Protein AF-A0AAW4XE87-F1 (afdb_monomer)

Structure (mmCIF, N/CA/C/O backbone):
data_AF-A0AAW4XE87-F1
#
_entry.id   AF-A0AAW4XE87-F1
#
loop_
_atom_site.group_PDB
_atom_site.id
_atom_site.type_symbol
_atom_site.label_atom_id
_atom_site.label_alt_id
_atom_site.label_comp_id
_atom_site.label_asym_id
_atom_site.label_entity_id
_atom_site.label_seq_id
_atom_site.pdbx_PDB_ins_code
_atom_site.Cartn_x
_atom_site.Cartn_y
_atom_site.Cartn_z
_atom_site.occupancy
_atom_site.B_iso_or_equiv
_atom_site.auth_seq_id
_atom_site.auth_comp_id
_atom_site.auth_asym_id
_atom_site.auth_atom_id
_atom_site.pdbx_PDB_model_num
ATOM 1 N N . MET A 1 1 ? 35.938 -0.277 -18.872 1.00 60.59 1 MET A N 1
ATOM 2 C CA . MET A 1 1 ? 35.899 -1.756 -18.961 1.00 60.59 1 MET A CA 1
ATOM 3 C C . MET A 1 1 ? 34.446 -2.249 -18.914 1.00 60.59 1 MET A C 1
ATOM 5 O O . MET A 1 1 ? 34.058 -2.872 -17.942 1.00 60.59 1 MET A O 1
ATOM 9 N N . GLY A 1 2 ? 33.604 -1.906 -19.899 1.00 77.06 2 GLY A N 1
ATOM 10 C CA . GLY A 1 2 ? 32.149 -2.165 -19.813 1.00 77.06 2 GLY A CA 1
ATOM 11 C C . GLY A 1 2 ? 31.529 -2.759 -21.07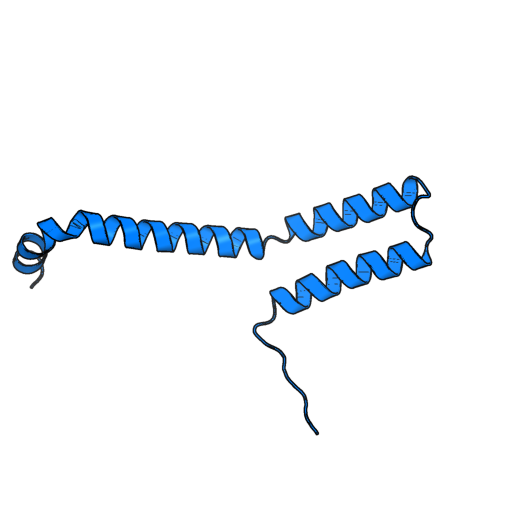7 1.00 77.06 2 GLY A C 1
ATOM 12 O O . GLY A 1 2 ? 30.663 -3.617 -20.988 1.00 77.06 2 GLY A O 1
ATOM 13 N N . LEU A 1 3 ? 32.017 -2.373 -22.259 1.00 83.31 3 LEU A N 1
ATOM 14 C CA . LEU A 1 3 ? 31.418 -2.787 -23.533 1.00 83.31 3 LEU A CA 1
ATOM 15 C C . LEU A 1 3 ? 31.682 -4.259 -23.875 1.00 83.31 3 LEU A C 1
ATOM 17 O O . LEU A 1 3 ? 30.752 -4.967 -24.244 1.00 83.31 3 LEU A O 1
ATOM 21 N N . LEU A 1 4 ? 32.918 -4.741 -23.692 1.00 88.94 4 LEU A N 1
ATOM 22 C CA . LEU A 1 4 ? 33.262 -6.156 -23.903 1.00 88.94 4 LEU A CA 1
ATOM 23 C C . LEU A 1 4 ? 32.470 -7.067 -22.954 1.00 88.94 4 LEU A C 1
ATOM 25 O O . LEU A 1 4 ? 31.888 -8.058 -23.383 1.00 88.94 4 LEU A O 1
ATOM 29 N N . THR A 1 5 ? 32.371 -6.688 -21.678 1.00 84.50 5 THR A N 1
ATOM 30 C CA . THR A 1 5 ? 31.590 -7.421 -20.674 1.00 84.50 5 THR A CA 1
ATOM 31 C C . THR A 1 5 ? 30.087 -7.390 -20.977 1.00 84.50 5 THR A C 1
ATOM 33 O O . THR A 1 5 ? 29.414 -8.410 -20.833 1.00 84.50 5 THR A O 1
ATOM 36 N N . SER A 1 6 ? 29.539 -6.265 -21.448 1.00 83.50 6 SER A N 1
ATOM 37 C CA . SER A 1 6 ? 28.138 -6.188 -21.891 1.00 83.50 6 SER A CA 1
ATOM 38 C C . SER A 1 6 ? 27.859 -7.051 -23.118 1.00 83.50 6 SER A C 1
ATOM 40 O O . SER A 1 6 ? 26.801 -7.662 -23.182 1.00 83.50 6 SER A O 1
ATOM 42 N N . LEU A 1 7 ? 28.802 -7.168 -24.058 1.00 89.00 7 LEU A N 1
ATOM 43 C CA . LEU A 1 7 ? 28.646 -8.037 -25.228 1.00 89.00 7 LEU A CA 1
ATOM 44 C C . LEU A 1 7 ? 28.662 -9.525 -24.839 1.00 89.00 7 LEU A C 1
ATOM 46 O O . LEU A 1 7 ? 27.864 -10.309 -25.342 1.00 89.00 7 LEU A O 1
ATOM 50 N N . LEU A 1 8 ? 29.522 -9.903 -23.889 1.00 91.62 8 LEU A N 1
ATOM 51 C CA . LEU A 1 8 ? 29.590 -11.269 -23.355 1.00 91.62 8 LEU A CA 1
ATOM 52 C C . LEU A 1 8 ? 28.386 -11.626 -22.473 1.00 91.62 8 LEU A C 1
ATOM 54 O O . LEU A 1 8 ? 27.985 -12.784 -22.419 1.00 91.62 8 LEU A O 1
ATOM 58 N N . THR A 1 9 ? 27.798 -10.642 -21.788 1.00 89.19 9 THR A N 1
ATOM 59 C CA . THR A 1 9 ? 26.605 -10.839 -20.944 1.00 89.19 9 THR A CA 1
ATOM 60 C C . THR A 1 9 ? 25.293 -10.526 -21.659 1.00 89.19 9 THR A C 1
ATOM 62 O O . THR A 1 9 ? 24.231 -10.679 -21.061 1.00 89.19 9 THR A O 1
ATOM 65 N N . LEU A 1 10 ? 25.340 -10.146 -22.938 1.00 91.25 10 LEU A N 1
ATOM 66 C CA . LEU A 1 10 ? 24.167 -9.882 -23.774 1.00 91.25 10 LEU A CA 1
ATOM 67 C C . LEU A 1 10 ? 23.210 -11.091 -23.841 1.00 91.25 10 LEU A C 1
ATOM 69 O O . LEU A 1 10 ? 22.010 -10.888 -23.672 1.00 91.25 10 LEU A O 1
ATOM 73 N N . PRO A 1 11 ? 23.689 -12.351 -23.949 1.00 93.25 11 PRO A N 1
ATOM 74 C CA . PRO A 1 11 ? 22.813 -13.525 -23.874 1.00 93.25 11 PRO A CA 1
ATOM 75 C C . PRO A 1 11 ? 22.089 -13.677 -22.525 1.00 93.25 11 PRO A C 1
ATOM 77 O O . PRO A 1 11 ? 21.036 -14.300 -22.462 1.00 93.25 11 PRO A O 1
ATOM 80 N N . LEU A 1 12 ? 22.630 -13.095 -21.446 1.00 92.25 12 LEU A N 1
ATOM 81 C CA . LEU A 1 12 ? 22.044 -13.094 -20.099 1.00 92.25 12 LEU A CA 1
ATOM 82 C C . LEU A 1 12 ? 21.145 -11.873 -19.837 1.00 92.25 12 LEU A C 1
ATOM 84 O O . LEU A 1 12 ? 20.575 -11.758 -18.750 1.00 92.25 12 LEU A O 1
ATOM 88 N N . ALA A 1 13 ? 20.990 -10.964 -20.805 1.00 91.31 13 ALA A N 1
ATOM 89 C CA . ALA A 1 13 ? 20.095 -9.815 -20.688 1.00 91.31 13 ALA A CA 1
ATOM 90 C C . ALA A 1 13 ? 18.644 -10.192 -20.309 1.00 91.31 13 ALA A C 1
ATOM 92 O O . ALA A 1 13 ? 18.080 -9.495 -19.466 1.00 91.31 13 ALA A O 1
ATOM 93 N N . PRO A 1 14 ? 18.049 -11.300 -20.809 1.00 91.31 14 PRO A N 1
ATOM 94 C CA . PRO A 1 14 ? 16.704 -11.707 -20.395 1.00 91.31 14 PRO A CA 1
ATOM 95 C C . PRO A 1 14 ? 16.593 -11.996 -18.891 1.00 91.31 14 PRO A C 1
ATOM 97 O O . PRO A 1 14 ? 15.633 -11.577 -18.253 1.00 91.31 14 PRO A O 1
ATOM 100 N N . VAL A 1 15 ? 17.600 -12.651 -18.302 1.00 95.25 15 VAL A N 1
ATOM 101 C CA . VAL A 1 15 ? 17.626 -12.972 -16.862 1.00 95.25 15 VAL A CA 1
ATOM 102 C C . VAL A 1 15 ? 17.706 -11.697 -16.024 1.00 95.25 15 VAL A C 1
ATOM 104 O O . VAL A 1 15 ? 16.987 -11.554 -15.038 1.00 95.25 15 VAL A O 1
ATOM 107 N N . LYS A 1 16 ? 18.533 -10.736 -16.452 1.00 90.00 16 LYS A N 1
ATOM 108 C CA . LYS A 1 16 ? 18.615 -9.412 -15.818 1.00 90.00 16 LYS A CA 1
ATOM 109 C C . LYS A 1 16 ? 17.282 -8.660 -15.894 1.00 90.00 16 LYS A C 1
ATOM 111 O O . LYS A 1 16 ? 16.919 -7.989 -14.937 1.00 90.00 16 LYS A O 1
ATOM 116 N N . GLY A 1 1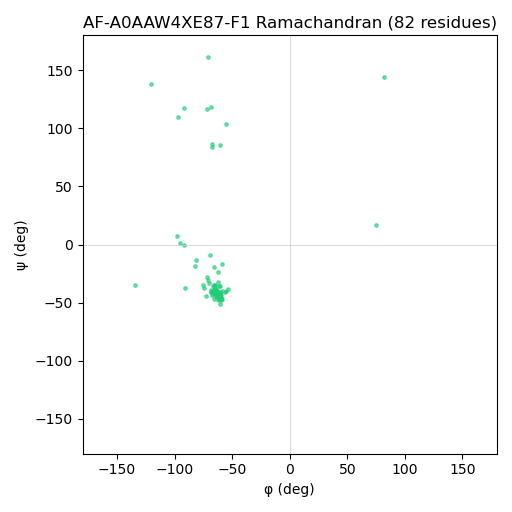7 ? 16.540 -8.815 -16.993 1.00 92.88 17 GLY A N 1
ATOM 117 C CA . GLY A 1 17 ? 15.199 -8.245 -17.143 1.00 92.88 17 GLY A CA 1
ATOM 118 C C . GLY A 1 17 ? 14.189 -8.805 -16.137 1.00 92.88 17 GLY A C 1
ATOM 119 O O . GLY A 1 17 ? 13.421 -8.043 -15.560 1.00 92.88 17 GLY A O 1
ATOM 120 N N . VAL A 1 18 ? 14.221 -10.116 -15.872 1.00 96.31 18 VAL A N 1
ATOM 121 C CA . VAL A 1 18 ? 13.354 -10.739 -14.853 1.00 96.31 18 VAL A CA 1
ATOM 122 C C . VAL A 1 18 ? 13.713 -10.262 -13.445 1.00 96.31 18 VAL A C 1
ATOM 124 O O . VAL A 1 18 ? 12.818 -9.970 -12.659 1.00 96.31 18 VAL A O 1
ATOM 127 N N . MET A 1 19 ? 15.006 -10.149 -13.131 1.00 94.19 19 MET A N 1
ATOM 128 C CA . MET A 1 19 ? 15.467 -9.647 -11.831 1.00 94.19 19 MET A CA 1
ATOM 129 C C . MET A 1 19 ? 14.999 -8.206 -11.586 1.00 94.19 19 MET A C 1
ATOM 131 O O . MET A 1 19 ? 14.402 -7.933 -10.551 1.00 94.19 19 MET A O 1
ATOM 135 N N . TRP A 1 20 ? 15.164 -7.330 -12.579 1.00 94.25 20 TRP A N 1
ATOM 136 C CA . TRP A 1 20 ? 14.666 -5.952 -12.538 1.00 94.25 20 TRP A CA 1
ATOM 137 C C . TRP A 1 20 ? 13.143 -5.875 -12.355 1.00 94.25 20 TRP A C 1
ATOM 139 O O . TRP A 1 20 ? 12.641 -5.063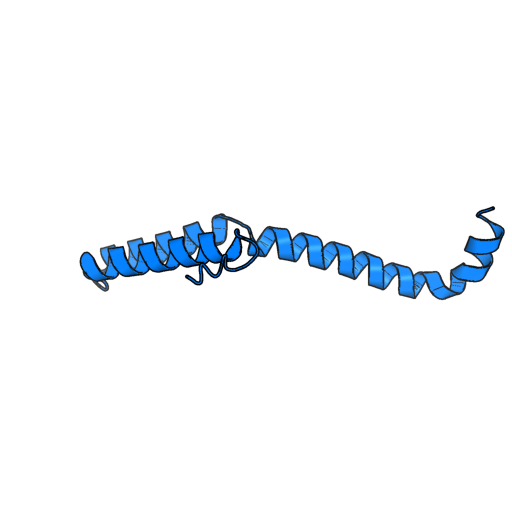 -11.583 1.00 94.25 20 TRP A O 1
ATOM 149 N N . LEU A 1 21 ? 12.385 -6.753 -13.022 1.00 96.31 21 LEU A N 1
ATOM 150 C CA . LEU A 1 21 ? 10.938 -6.821 -12.822 1.00 96.31 21 LEU A CA 1
ATOM 151 C C . LEU A 1 21 ? 10.581 -7.261 -11.393 1.00 96.31 21 LEU A C 1
ATOM 153 O O . LEU A 1 21 ? 9.629 -6.744 -10.816 1.00 96.31 21 LEU A O 1
ATOM 157 N N . GLY A 1 22 ? 11.346 -8.192 -10.820 1.00 95.00 22 GLY A N 1
ATOM 158 C CA . GLY A 1 22 ? 11.196 -8.611 -9.428 1.00 95.00 22 GLY A CA 1
ATOM 159 C C . GLY A 1 22 ? 11.398 -7.458 -8.445 1.00 95.00 22 GLY A C 1
ATOM 160 O O . GLY A 1 22 ? 10.587 -7.301 -7.537 1.00 95.00 22 GLY A O 1
ATOM 161 N N . GLU A 1 23 ? 12.416 -6.624 -8.665 1.00 92.56 23 GLU A N 1
ATOM 162 C CA . GLU A 1 23 ? 12.670 -5.415 -7.866 1.00 92.56 23 GLU A CA 1
ATOM 163 C C . GLU A 1 23 ? 11.483 -4.443 -7.930 1.00 92.56 23 GLU A C 1
ATOM 165 O O . GLU A 1 23 ? 10.989 -4.003 -6.896 1.00 92.56 23 GLU A O 1
ATOM 170 N N . ILE A 1 24 ? 10.940 -4.190 -9.125 1.00 94.19 24 ILE A N 1
ATOM 171 C CA . 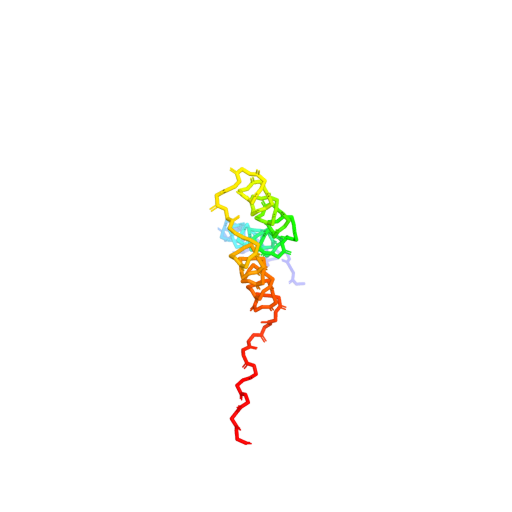ILE A 1 24 ? 9.755 -3.331 -9.286 1.00 94.19 24 ILE A CA 1
ATOM 172 C C . ILE A 1 24 ? 8.547 -3.898 -8.548 1.00 94.19 24 ILE A C 1
ATOM 174 O O . ILE A 1 24 ? 7.836 -3.164 -7.863 1.00 94.19 24 ILE A O 1
ATOM 178 N N . ILE A 1 25 ? 8.286 -5.199 -8.690 1.00 92.62 25 ILE A N 1
ATOM 179 C CA . ILE A 1 25 ? 7.168 -5.846 -7.996 1.00 92.62 25 ILE A CA 1
ATOM 180 C C . ILE A 1 25 ? 7.355 -5.713 -6.485 1.00 92.62 25 ILE A C 1
ATOM 182 O O . ILE A 1 25 ? 6.402 -5.372 -5.791 1.00 92.62 25 ILE A O 1
ATOM 186 N N . GLN A 1 26 ? 8.568 -5.936 -5.980 1.00 88.25 26 GLN A N 1
ATOM 187 C CA . GLN A 1 26 ? 8.880 -5.779 -4.565 1.00 88.25 26 GLN A CA 1
ATOM 188 C C . GLN A 1 26 ? 8.609 -4.349 -4.082 1.00 88.25 26 GLN A C 1
ATOM 190 O O . GLN A 1 26 ? 7.946 -4.178 -3.063 1.00 88.25 26 GLN A O 1
ATOM 195 N N . GLU A 1 27 ? 9.050 -3.329 -4.821 1.00 85.12 27 GLU A N 1
ATOM 1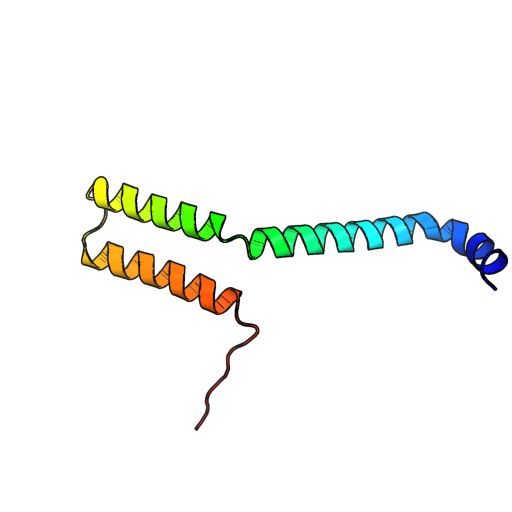96 C CA . GLU A 1 27 ? 8.791 -1.924 -4.485 1.00 85.12 27 GLU A CA 1
ATOM 197 C C . GLU A 1 27 ? 7.292 -1.599 -4.449 1.00 85.12 27 GLU A C 1
ATOM 199 O O . GLU A 1 27 ? 6.822 -0.919 -3.537 1.00 85.12 27 GLU A O 1
ATOM 204 N N . GLN A 1 28 ? 6.523 -2.100 -5.419 1.00 84.50 28 GLN A N 1
ATOM 205 C CA . GLN A 1 28 ? 5.072 -1.894 -5.463 1.00 84.50 28 GLN A CA 1
ATOM 206 C C . GLN A 1 28 ? 4.353 -2.615 -4.320 1.00 84.50 28 GLN A C 1
ATOM 208 O O . GLN A 1 28 ? 3.437 -2.061 -3.714 1.00 84.50 28 GLN A O 1
ATOM 213 N N . VAL A 1 29 ? 4.780 -3.836 -3.996 1.00 83.50 29 VAL A N 1
ATOM 214 C CA . VAL A 1 29 ? 4.248 -4.605 -2.866 1.00 83.50 29 VAL A CA 1
ATOM 215 C C . VAL A 1 29 ? 4.544 -3.894 -1.552 1.00 83.50 29 VAL A C 1
ATOM 217 O O . VAL A 1 29 ? 3.644 -3.763 -0.731 1.00 83.50 29 VAL A O 1
ATOM 220 N N . GLU A 1 30 ? 5.757 -3.381 -1.366 1.00 76.81 30 GLU A N 1
ATOM 221 C CA . GLU A 1 30 ? 6.132 -2.622 -0.174 1.00 76.81 30 GLU A CA 1
ATOM 222 C C . GLU A 1 30 ? 5.248 -1.379 -0.009 1.00 76.81 30 GLU A C 1
ATOM 224 O O . GLU A 1 30 ? 4.695 -1.156 1.068 1.00 76.81 30 GLU A O 1
ATOM 229 N N . GLN A 1 31 ? 5.039 -0.619 -1.092 1.00 75.44 31 GLN A N 1
ATOM 230 C CA . GLN A 1 31 ? 4.150 0.546 -1.099 1.00 75.44 31 GLN A CA 1
ATOM 231 C C . GLN A 1 31 ? 2.706 0.169 -0.765 1.00 75.44 31 GLN A C 1
ATOM 233 O O . GLN A 1 31 ? 2.066 0.848 0.031 1.00 75.44 31 GLN A O 1
ATOM 238 N N . GLN A 1 32 ? 2.193 -0.919 -1.338 1.00 70.56 32 GLN A N 1
ATOM 239 C CA . GLN A 1 32 ? 0.806 -1.334 -1.148 1.00 70.56 32 GLN A CA 1
ATOM 240 C C . GLN A 1 32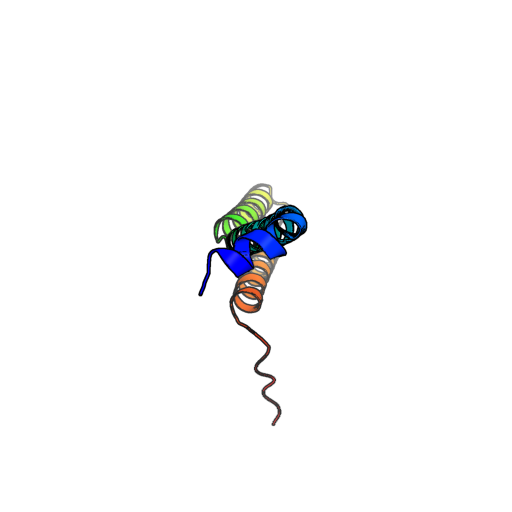 ? 0.556 -1.973 0.227 1.00 70.56 32 GLN A C 1
ATOM 242 O O . GLN A 1 32 ? -0.511 -1.782 0.816 1.00 70.56 32 GLN A O 1
ATOM 247 N N . LEU A 1 33 ? 1.530 -2.710 0.768 1.00 66.81 33 LEU A N 1
ATOM 248 C CA . LEU A 1 33 ? 1.462 -3.301 2.107 1.00 66.81 33 LEU A CA 1
ATOM 249 C C . LEU A 1 33 ? 1.592 -2.256 3.217 1.00 66.81 33 LEU A C 1
ATOM 251 O O . LEU A 1 33 ? 1.027 -2.468 4.294 1.00 66.81 33 LEU A O 1
ATOM 255 N N . HIS A 1 34 ? 2.285 -1.149 2.945 1.00 68.75 34 HIS A N 1
ATOM 256 C CA . HIS A 1 34 ? 2.424 -0.008 3.849 1.00 68.75 34 HIS A CA 1
ATOM 257 C C . HIS A 1 34 ? 1.454 1.139 3.541 1.00 68.75 34 HIS A C 1
ATOM 259 O O . HIS A 1 34 ? 1.553 2.197 4.162 1.00 68.75 34 HIS A O 1
ATOM 265 N N . ASP A 1 35 ? 0.503 0.952 2.620 1.00 74.31 35 ASP A N 1
ATOM 266 C CA . ASP A 1 35 ? -0.435 2.009 2.254 1.00 74.31 35 ASP A CA 1
ATOM 267 C C . ASP A 1 35 ? -1.447 2.255 3.394 1.00 74.31 35 ASP A C 1
ATOM 269 O O . ASP A 1 35 ? -2.270 1.374 3.698 1.00 74.31 35 ASP A O 1
ATOM 273 N N . PRO A 1 36 ? -1.459 3.454 4.012 1.00 71.94 36 PRO A N 1
ATOM 274 C CA . PRO A 1 36 ? -2.443 3.815 5.030 1.00 71.94 36 PRO A CA 1
ATOM 275 C C . PRO A 1 36 ? -3.893 3.753 4.522 1.00 71.94 36 PRO A C 1
ATOM 277 O O . PRO A 1 36 ? -4.819 3.700 5.333 1.00 71.94 36 PRO A O 1
ATOM 280 N N . ALA A 1 37 ? -4.127 3.730 3.205 1.00 80.12 37 ALA A N 1
ATOM 281 C CA . ALA A 1 37 ? -5.460 3.598 2.625 1.00 80.12 37 ALA A CA 1
ATOM 282 C C . ALA A 1 37 ? -6.152 2.272 2.984 1.00 80.12 37 ALA A C 1
ATOM 284 O O . ALA A 1 37 ? -7.371 2.252 3.137 1.00 80.12 37 ALA A O 1
ATOM 285 N N . ASN A 1 38 ? -5.411 1.171 3.154 1.00 82.50 38 ASN A N 1
ATOM 286 C CA . ASN A 1 38 ? -6.011 -0.117 3.526 1.00 82.50 38 ASN A CA 1
ATOM 287 C C . ASN A 1 38 ? -6.570 -0.095 4.951 1.00 82.50 38 ASN A C 1
ATOM 289 O O . ASN A 1 38 ? -7.677 -0.569 5.185 1.00 82.50 38 ASN A O 1
ATOM 293 N N . VAL A 1 39 ? -5.832 0.521 5.875 1.00 85.19 39 VAL A N 1
ATOM 294 C CA . VAL A 1 39 ? -6.263 0.709 7.266 1.00 85.19 39 VAL A CA 1
ATOM 295 C C . VAL A 1 39 ? -7.500 1.605 7.323 1.00 85.19 39 VAL A C 1
ATOM 297 O O . VAL A 1 39 ? -8.449 1.294 8.032 1.00 85.19 39 VAL A O 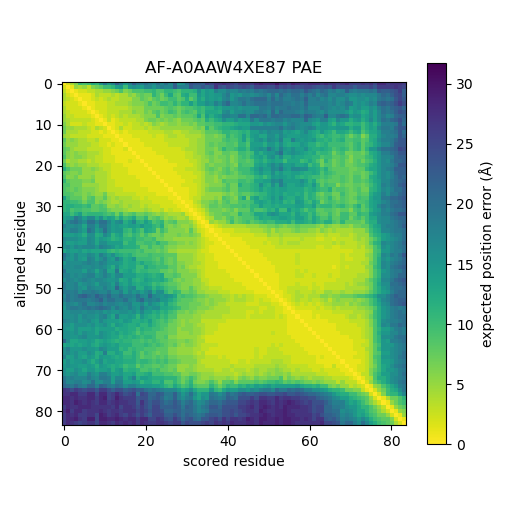1
ATOM 300 N N . ARG A 1 40 ? -7.533 2.681 6.524 1.00 85.56 40 ARG A N 1
ATOM 301 C CA . ARG A 1 40 ? -8.705 3.569 6.428 1.00 85.56 40 ARG A CA 1
ATOM 302 C C . ARG A 1 40 ? -9.961 2.834 5.962 1.00 85.56 40 ARG A C 1
ATOM 304 O O . ARG A 1 40 ? -10.984 2.957 6.618 1.00 85.56 40 ARG A O 1
ATOM 311 N N . ARG A 1 41 ? -9.873 2.029 4.897 1.00 88.56 41 ARG A N 1
ATOM 312 C CA . ARG A 1 41 ? -11.021 1.254 4.385 1.00 88.56 41 ARG A CA 1
ATOM 313 C C . ARG A 1 41 ? -11.578 0.261 5.401 1.00 88.56 41 ARG A C 1
ATOM 315 O O . ARG A 1 41 ? -12.772 0.003 5.416 1.00 88.56 41 ARG A O 1
ATOM 322 N N . GLU A 1 42 ? -10.715 -0.345 6.205 1.00 89.44 42 GLU A N 1
ATOM 323 C CA . GLU A 1 42 ? -11.139 -1.309 7.222 1.00 89.44 42 GLU A CA 1
ATOM 324 C C . GLU A 1 42 ? -11.793 -0.606 8.420 1.00 89.44 42 GLU A C 1
ATOM 326 O O . GLU A 1 42 ? -12.798 -1.085 8.931 1.00 89.44 42 GLU A O 1
ATOM 331 N N . LEU A 1 43 ? -11.286 0.568 8.817 1.00 91.88 43 LEU A N 1
ATOM 332 C CA . LEU A 1 43 ? -11.943 1.415 9.817 1.00 91.88 43 LEU A CA 1
ATOM 333 C C . LEU A 1 43 ? -13.307 1.924 9.331 1.00 91.88 43 LEU A C 1
ATOM 335 O O . LEU A 1 43 ? -14.249 1.935 10.114 1.00 91.88 43 LEU A O 1
ATOM 339 N N . GLU A 1 44 ? -13.430 2.290 8.051 1.00 93.00 44 GLU A N 1
ATOM 340 C CA . GLU A 1 44 ? -14.710 2.666 7.429 1.00 93.00 44 GLU A CA 1
ATOM 341 C C . GLU A 1 44 ? -15.728 1.517 7.482 1.00 93.00 44 GLU A C 1
ATOM 343 O O . GLU A 1 44 ? -16.881 1.747 7.828 1.00 93.00 44 GLU A O 1
ATOM 348 N N . GLN A 1 45 ? -15.305 0.274 7.224 1.00 93.19 45 GLN A N 1
ATOM 349 C CA . GLN A 1 45 ? -16.182 -0.902 7.341 1.00 93.19 45 GLN A CA 1
ATOM 350 C C . GLN A 1 45 ? -16.641 -1.153 8.781 1.00 93.19 45 GLN A C 1
ATOM 352 O O . GLN A 1 45 ? -17.788 -1.527 9.004 1.00 93.19 45 GLN A O 1
ATOM 357 N N . ILE A 1 46 ? -15.759 -0.942 9.764 1.00 93.75 46 ILE A N 1
ATOM 358 C CA . ILE A 1 46 ? -16.121 -1.054 11.183 1.00 93.75 46 ILE A CA 1
ATOM 359 C C . ILE A 1 46 ? -17.134 0.035 11.566 1.00 93.75 46 ILE A C 1
ATOM 361 O O . ILE A 1 46 ? -18.074 -0.239 12.309 1.00 93.75 46 ILE A O 1
ATOM 365 N N . GLU A 1 47 ? -16.962 1.257 11.054 1.00 91.06 47 GLU A N 1
ATOM 366 C CA . GLU A 1 47 ? -17.905 2.363 11.256 1.00 91.06 47 GLU A CA 1
ATOM 367 C C . GLU A 1 47 ? -19.279 2.030 10.656 1.00 91.06 47 GLU A C 1
ATOM 369 O O . GLU A 1 47 ? -20.284 2.132 11.352 1.00 91.06 47 GLU A O 1
ATOM 374 N N . GLU A 1 48 ? -19.318 1.546 9.412 1.00 93.06 48 GLU A N 1
ATOM 375 C CA . GLU A 1 48 ? -20.552 1.157 8.718 1.00 93.06 48 GLU A CA 1
ATOM 376 C C . GLU A 1 48 ? -21.291 0.027 9.450 1.00 93.06 48 GLU A C 1
ATOM 378 O O . GLU A 1 48 ? -22.504 0.092 9.642 1.00 93.06 48 GLU A O 1
ATOM 383 N N . ALA A 1 49 ? -20.567 -0.985 9.930 1.00 91.19 49 ALA A N 1
ATOM 384 C CA . ALA A 1 49 ? -21.157 -2.091 10.677 1.00 91.19 49 ALA A CA 1
ATOM 385 C C . ALA A 1 49 ? -21.658 -1.659 12.073 1.00 91.19 49 ALA A C 1
ATOM 387 O O . ALA A 1 49 ? -22.692 -2.138 12.545 1.00 91.19 49 ALA A O 1
ATOM 388 N N . ALA A 1 50 ? -20.991 -0.697 12.719 1.00 91.69 50 ALA A N 1
ATOM 389 C CA . ALA A 1 50 ? -21.491 -0.084 13.948 1.00 91.69 50 ALA A CA 1
ATOM 390 C C . ALA A 1 50 ? -22.751 0.767 13.699 1.00 91.69 50 ALA A C 1
ATOM 392 O O . ALA A 1 50 ? -23.704 0.696 14.474 1.00 91.69 50 ALA A O 1
ATOM 393 N N . GLU A 1 51 ? -22.798 1.532 12.602 1.00 91.62 51 GLU A N 1
ATOM 394 C CA . GLU A 1 51 ? -23.983 2.300 12.191 1.00 91.62 51 GLU A CA 1
ATOM 395 C C . GLU A 1 51 ? -25.169 1.396 11.823 1.00 91.62 51 GLU A C 1
ATOM 397 O O . GLU A 1 51 ? -26.317 1.721 12.135 1.00 91.62 51 GLU A O 1
ATOM 402 N N . ALA A 1 52 ? -24.898 0.234 11.224 1.00 93.81 52 ALA A N 1
ATOM 403 C CA . ALA A 1 52 ? -25.891 -0.803 10.953 1.00 93.81 52 ALA A CA 1
ATOM 404 C C . ALA A 1 52 ? -26.408 -1.501 12.230 1.00 93.81 52 ALA A C 1
ATOM 406 O O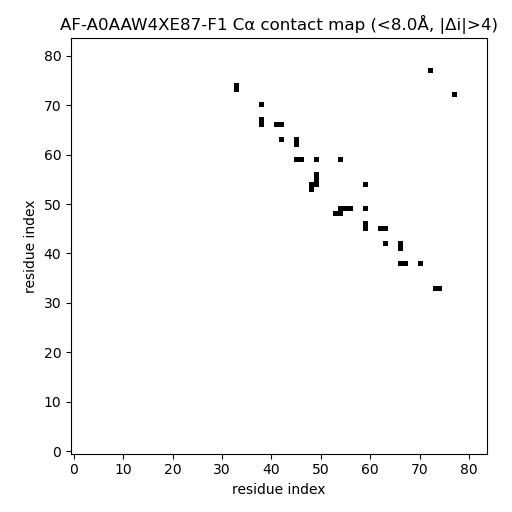 . ALA A 1 52 ? -27.381 -2.255 12.169 1.00 93.81 52 ALA A O 1
ATOM 407 N N . GLY A 1 53 ? -25.791 -1.238 13.390 1.00 90.94 53 GLY A N 1
ATOM 408 C CA . GLY A 1 53 ? -26.120 -1.876 14.665 1.00 90.94 53 GLY A CA 1
ATOM 409 C C . GLY A 1 53 ? -25.627 -3.320 14.774 1.00 90.94 53 GLY A C 1
ATOM 410 O O . GLY A 1 53 ? -26.111 -4.061 15.628 1.00 90.94 53 GLY A O 1
ATOM 411 N N . GLU A 1 54 ? -24.692 -3.728 13.912 1.00 92.31 54 GLU A N 1
ATOM 412 C CA . GLU A 1 54 ? -24.071 -5.057 13.928 1.00 92.31 54 GLU A CA 1
ATOM 413 C C . GLU A 1 54 ? -22.926 -5.151 14.947 1.00 92.31 54 GLU A C 1
ATOM 415 O O . GLU A 1 54 ? -22.562 -6.257 15.342 1.00 92.31 54 GLU A O 1
ATOM 420 N N . LEU A 1 55 ? -22.390 -4.008 15.399 1.00 90.94 55 LEU A N 1
ATOM 421 C CA . LEU A 1 55 ? -21.429 -3.924 16.500 1.00 90.94 55 LEU A CA 1
ATOM 422 C C . LEU A 1 55 ? -21.964 -3.066 17.642 1.00 90.94 55 LEU A C 1
ATOM 424 O O . LEU A 1 55 ? -22.496 -1.971 17.437 1.00 90.94 55 LEU A O 1
ATOM 428 N N . THR A 1 56 ? -21.741 -3.536 18.864 1.00 91.81 56 THR A N 1
ATOM 429 C CA . THR A 1 56 ? -21.863 -2.705 20.065 1.00 91.81 56 THR A CA 1
ATOM 430 C C . THR A 1 56 ? -20.716 -1.683 20.151 1.00 91.81 56 THR A C 1
ATOM 432 O O . THR A 1 56 ? -19.684 -1.852 19.494 1.00 91.81 56 THR A O 1
ATOM 435 N N . PRO A 1 57 ? -20.856 -0.607 20.949 1.00 89.19 57 PRO A N 1
ATOM 436 C CA . PRO A 1 57 ? -19.789 0.380 21.136 1.00 89.19 57 PRO A CA 1
ATOM 437 C C . PRO A 1 57 ? -18.470 -0.241 21.613 1.00 89.19 57 PRO A C 1
ATOM 439 O O . PRO A 1 57 ? -17.405 0.116 21.121 1.00 89.19 57 PRO A O 1
ATOM 442 N N . GLU A 1 58 ? -18.545 -1.210 22.524 1.00 91.69 58 GLU A N 1
ATOM 443 C CA . GLU A 1 58 ? -17.380 -1.916 23.050 1.00 91.69 58 GLU A CA 1
ATOM 444 C C . GLU A 1 58 ? -16.705 -2.785 21.974 1.00 91.69 58 GLU A C 1
ATOM 446 O O . GLU A 1 58 ? -15.484 -2.756 21.829 1.00 91.69 58 GLU A O 1
ATOM 451 N N . GLU A 1 59 ? -17.489 -3.507 21.165 1.00 91.44 59 GLU A N 1
ATOM 452 C CA . GLU A 1 59 ? -16.972 -4.322 20.054 1.00 91.44 59 GLU A CA 1
ATOM 453 C C . GLU A 1 59 ? -16.351 -3.458 18.948 1.00 91.44 59 GLU A C 1
ATOM 455 O O . GLU A 1 59 ? -15.342 -3.840 18.350 1.00 91.44 59 GLU A O 1
ATOM 460 N N . LYS A 1 60 ? -16.924 -2.275 18.688 1.00 90.75 60 LYS A N 1
ATOM 461 C CA . LYS A 1 60 ? -16.369 -1.293 17.751 1.00 90.75 60 LYS A CA 1
ATOM 462 C C . LYS A 1 60 ? -14.982 -0.840 18.205 1.00 90.75 60 LYS A C 1
ATOM 464 O O . LYS A 1 60 ? -14.044 -0.883 17.408 1.00 90.75 60 LYS A O 1
ATOM 469 N N . ASP A 1 61 ? -14.848 -0.432 19.465 1.00 92.12 61 ASP A N 1
ATOM 470 C CA . ASP A 1 61 ? -13.583 0.056 20.018 1.00 92.12 61 ASP A CA 1
ATOM 471 C C . ASP A 1 61 ? -12.499 -1.035 19.986 1.00 92.12 61 ASP A C 1
ATOM 473 O O . ASP A 1 61 ? -11.364 -0.779 19.571 1.00 92.12 61 ASP A O 1
ATOM 477 N N . GLU A 1 62 ? -12.847 -2.278 20.339 1.00 94.19 62 GLU A N 1
ATOM 478 C CA . GLU A 1 62 ? -11.929 -3.420 20.240 1.00 94.19 62 GLU A CA 1
ATOM 479 C C . GLU A 1 62 ? -11.492 -3.692 18.792 1.00 94.19 62 GLU A C 1
ATOM 481 O O . GLU A 1 62 ? -10.299 -3.889 18.526 1.00 94.19 62 GLU A O 1
ATOM 486 N N . ALA A 1 63 ? -12.426 -3.655 17.837 1.00 91.62 63 ALA A N 1
ATOM 487 C CA . ALA A 1 63 ? -12.135 -3.865 16.422 1.00 91.62 63 ALA A CA 1
ATOM 488 C C . ALA A 1 63 ? -11.221 -2.766 15.851 1.00 91.62 63 ALA A C 1
ATOM 490 O O . ALA A 1 63 ? -10.229 -3.066 15.177 1.00 91.62 63 ALA A O 1
ATOM 491 N N . GLN A 1 64 ? -11.495 -1.495 16.160 1.00 93.12 64 GLN A N 1
ATOM 492 C CA . GLN A 1 64 ? -10.658 -0.369 15.738 1.00 93.12 64 GLN A CA 1
ATOM 493 C C . GLN A 1 64 ? -9.250 -0.461 16.342 1.00 93.12 64 GLN A C 1
ATOM 495 O O . GLN A 1 64 ? -8.251 -0.272 15.637 1.00 93.12 64 GLN A O 1
ATOM 500 N N . GLN A 1 65 ? -9.146 -0.829 17.623 1.00 92.62 65 GLN A N 1
ATOM 501 C CA . GLN A 1 65 ? -7.864 -1.010 18.300 1.00 92.62 65 GLN A CA 1
ATOM 502 C C . GLN A 1 65 ? -7.052 -2.170 17.702 1.00 92.62 65 GLN A C 1
ATOM 504 O O . GLN A 1 65 ? -5.831 -2.056 17.550 1.00 92.62 65 GLN A O 1
ATOM 509 N N . ALA A 1 66 ? -7.705 -3.269 17.312 1.00 91.50 66 ALA A N 1
ATOM 510 C CA . ALA A 1 66 ? -7.057 -4.399 16.649 1.00 91.50 66 ALA A CA 1
ATOM 511 C C . ALA A 1 66 ? -6.463 -4.009 15.283 1.00 91.50 66 ALA A C 1
ATOM 513 O O . ALA A 1 66 ? -5.317 -4.363 14.976 1.00 91.50 66 ALA A O 1
ATOM 514 N N . VAL A 1 67 ? -7.203 -3.229 14.488 1.00 90.81 67 VAL A N 1
ATOM 515 C CA . VAL A 1 67 ? -6.735 -2.687 13.202 1.00 90.81 67 VAL A CA 1
ATOM 516 C C . VAL A 1 67 ? -5.513 -1.782 13.399 1.00 90.81 67 VAL A C 1
ATOM 518 O O . VAL A 1 67 ? -4.505 -1.930 12.697 1.00 90.81 67 VAL A O 1
ATOM 521 N N . LEU A 1 68 ? -5.553 -0.902 14.404 1.00 88.69 68 LEU A N 1
ATOM 522 C CA . LEU A 1 68 ? -4.462 0.022 14.712 1.00 88.69 68 LEU A CA 1
ATOM 523 C C . LEU A 1 68 ? -3.199 -0.709 15.201 1.00 88.69 68 LEU A C 1
ATOM 525 O O . LEU A 1 68 ? -2.091 -0.415 14.745 1.00 88.69 68 LEU A O 1
ATOM 529 N N . ASN A 1 69 ? -3.355 -1.717 16.064 1.00 89.38 69 ASN A N 1
ATOM 530 C CA . ASN A 1 69 ? -2.243 -2.524 16.570 1.00 89.38 69 ASN A CA 1
ATOM 531 C C . ASN A 1 69 ? -1.542 -3.301 15.441 1.00 89.38 69 ASN A C 1
ATOM 533 O O . ASN A 1 69 ? -0.313 -3.363 15.371 1.00 89.38 69 ASN A O 1
ATOM 537 N N . ARG A 1 70 ? -2.318 -3.832 14.488 1.00 85.00 70 ARG A N 1
ATOM 538 C CA . ARG A 1 70 ? -1.787 -4.525 13.307 1.00 85.00 70 ARG A CA 1
ATOM 539 C C . ARG A 1 70 ? -1.003 -3.593 12.381 1.00 85.00 70 ARG A C 1
ATOM 541 O O . ARG A 1 70 ? -0.025 -4.033 11.781 1.00 85.00 70 ARG A O 1
ATOM 548 N N . MET A 1 71 ? -1.412 -2.329 12.252 1.00 84.06 71 MET A N 1
ATOM 549 C CA . MET A 1 71 ? -0.668 -1.322 11.487 1.00 84.06 71 MET A CA 1
ATOM 550 C C . MET A 1 71 ? 0.690 -1.026 12.138 1.00 84.06 71 MET A C 1
ATOM 552 O O . MET A 1 71 ? 1.714 -1.045 11.457 1.00 84.06 71 MET A O 1
ATOM 556 N N . ILE A 1 72 ? 0.711 -0.821 13.458 1.00 82.44 72 ILE A N 1
ATOM 557 C CA . ILE A 1 72 ? 1.938 -0.540 14.220 1.00 82.44 72 ILE A CA 1
ATOM 558 C C . ILE A 1 72 ? 2.902 -1.731 14.156 1.00 82.44 72 ILE A C 1
ATOM 560 O O . ILE A 1 72 ? 4.082 -1.553 13.867 1.00 82.44 72 ILE A O 1
ATOM 564 N N . SER A 1 73 ? 2.394 -2.954 14.333 1.00 78.44 73 SER A N 1
ATOM 565 C CA . SER A 1 73 ? 3.199 -4.177 14.232 1.00 78.44 73 SER A CA 1
ATOM 566 C C . SER A 1 73 ? 3.733 -4.454 12.820 1.00 78.44 73 SER A C 1
ATOM 568 O O . SER A 1 73 ? 4.660 -5.248 12.684 1.00 78.44 73 SER A O 1
ATOM 570 N N . ARG A 1 74 ? 3.145 -3.857 11.774 1.00 70.69 74 ARG A N 1
ATOM 571 C CA . ARG A 1 74 ? 3.589 -4.011 10.380 1.00 70.69 74 ARG A CA 1
ATOM 572 C C . ARG A 1 74 ? 4.604 -2.941 9.976 1.00 70.69 74 ARG A C 1
ATOM 574 O O . ARG A 1 74 ? 5.540 -3.259 9.261 1.00 70.69 74 ARG A O 1
ATOM 581 N N . GLY A 1 75 ? 4.438 -1.705 10.458 1.00 63.03 75 GLY A N 1
ATOM 582 C CA . GLY A 1 75 ? 5.373 -0.597 10.218 1.00 63.03 75 GLY A CA 1
ATOM 583 C C . GLY A 1 75 ? 6.605 -0.591 11.133 1.00 63.03 75 GLY A C 1
ATOM 584 O O . GLY A 1 75 ? 7.561 0.137 10.873 1.00 63.03 75 GLY A O 1
ATOM 585 N N . GLY A 1 76 ? 6.595 -1.387 12.205 1.00 55.03 76 GLY A N 1
ATOM 586 C CA . GLY A 1 76 ? 7.755 -1.634 13.054 1.00 55.03 76 GLY A CA 1
ATOM 587 C C . GLY A 1 7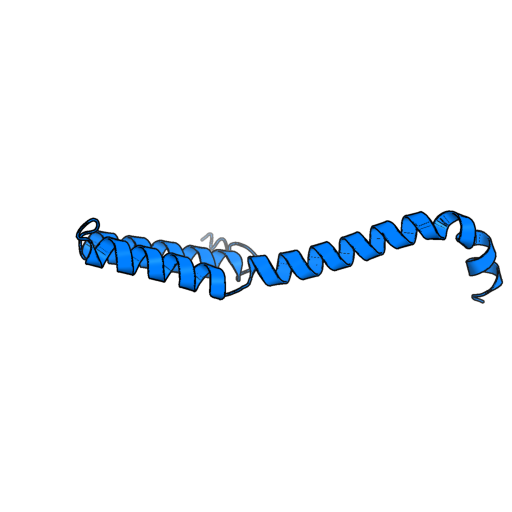6 ? 8.455 -2.929 12.658 1.00 55.03 76 GLY A C 1
ATOM 588 O O . GLY A 1 76 ? 7.942 -4.016 12.909 1.00 55.03 76 GLY A O 1
ATOM 589 N N . SER A 1 77 ? 9.646 -2.836 12.075 1.00 51.50 77 SER A N 1
ATOM 590 C CA . SER A 1 77 ? 10.546 -3.979 11.930 1.00 51.50 77 SER A CA 1
ATOM 591 C C . SER A 1 77 ? 10.823 -4.629 13.296 1.00 51.50 77 SER A C 1
ATOM 593 O O . SER A 1 77 ? 11.636 -4.123 14.062 1.00 51.50 77 SER A O 1
ATOM 595 N N . GLY A 1 78 ? 10.186 -5.774 13.560 1.00 42.97 78 GLY A N 1
ATOM 596 C CA . GLY A 1 78 ? 10.582 -6.778 14.555 1.00 42.97 78 GLY A CA 1
ATOM 597 C C . GLY A 1 78 ? 10.177 -6.515 16.020 1.00 42.97 78 GLY A C 1
ATOM 598 O O . GLY A 1 78 ? 10.206 -5.378 16.487 1.00 42.97 78 GLY A O 1
ATOM 599 N N . PRO A 1 79 ? 9.827 -7.571 16.785 1.00 49.25 79 PRO A N 1
ATOM 600 C CA . PRO A 1 79 ? 9.491 -7.451 18.195 1.00 49.25 79 PRO A CA 1
ATOM 601 C C . PRO A 1 79 ? 10.750 -7.076 18.980 1.00 49.25 79 PRO A C 1
ATOM 603 O O . PRO A 1 79 ? 11.712 -7.844 19.039 1.00 49.25 79 PRO A O 1
ATOM 606 N N . ALA A 1 80 ? 10.737 -5.918 19.637 1.00 51.84 80 ALA A N 1
ATOM 607 C CA . ALA A 1 80 ? 11.556 -5.731 20.823 1.00 51.84 80 ALA A CA 1
ATOM 608 C C . ALA A 1 80 ? 10.970 -6.646 21.907 1.00 51.84 80 ALA A C 1
ATOM 610 O O . ALA A 1 80 ? 10.118 -6.249 22.699 1.00 51.84 80 ALA A O 1
ATOM 611 N N . GLU A 1 81 ? 11.380 -7.914 21.863 1.00 48.56 81 GLU A N 1
ATOM 612 C CA . GLU A 1 81 ? 11.227 -8.890 22.930 1.00 48.56 81 GLU A CA 1
ATOM 613 C C . GLU A 1 81 ? 11.992 -8.346 24.142 1.00 48.56 81 GLU A C 1
ATOM 615 O O . GLU A 1 81 ? 13.178 -8.598 24.337 1.00 48.56 81 GLU A O 1
ATOM 620 N N . GLY A 1 82 ? 11.307 -7.510 24.923 1.00 47.59 82 GLY A N 1
ATOM 621 C CA . GLY A 1 82 ? 11.707 -7.141 26.268 1.00 47.59 82 GLY A CA 1
ATOM 622 C C . GLY A 1 82 ? 11.589 -8.373 27.152 1.00 47.59 82 GLY A C 1
ATOM 623 O O . GLY A 1 82 ? 10.545 -8.614 27.755 1.00 47.59 82 GLY A O 1
ATOM 624 N N . LYS A 1 83 ? 12.651 -9.176 27.173 1.00 48.88 83 LYS A N 1
ATOM 625 C CA . LYS A 1 83 ? 12.910 -10.135 28.238 1.00 48.88 83 LYS A CA 1
ATOM 626 C C . LYS A 1 83 ? 13.775 -9.470 29.303 1.00 48.88 83 LYS A C 1
ATOM 628 O O . LYS A 1 83 ? 14.925 -9.143 29.027 1.00 48.88 83 LYS A O 1
ATOM 633 N N . GLU A 1 84 ? 13.152 -9.394 30.478 1.00 43.03 84 GLU A N 1
ATOM 634 C CA . GLU A 1 84 ? 13.716 -9.369 31.840 1.00 43.03 84 GLU A CA 1
ATOM 635 C C . GLU A 1 84 ? 14.333 -8.061 32.355 1.00 43.03 84 GLU A C 1
ATOM 637 O O . GLU A 1 84 ? 15.301 -7.535 31.767 1.00 43.03 84 GLU A O 1
#

Organism: Rhodococcus rhodochrous (NCBI:txid1829)

Nearest PDB structures (foldseek):
  6o35-assembly1_A  TM=6.036E-01  e=2.796E+00  synthetic construct
  6o35-assembly1_B-2  TM=6.006E-01  e=4.640E+00  synthetic construct
  6o35-assembly1_C-2  TM=4.892E-01  e=5.977E+00  synthetic construct

Sequence (84 aa):
MGLLTSLLTLPLAPVKGVMWLGEIIQEQVEQQLHDPANVRRELEQIEEAAEAGELTPEEKDEAQQAVLNRMISRGGSGPAEGKE

pLDDT: mean 83.07, std 14.18, range [42.97, 96.31]

Secondary structure (DSSP, 8-state):
--HHHHHHHGGGHHHHHHHHHHHHHHHHHHHHHT-HHHHHHHHHHHHHHHHTTSS-HHHHHHHHHHHHHHHHHHHS-S------

Foldseek 3Di:
DPPVVCVVCVVVVVVVVVVVVVVVVVVVCVCVLLPCVVLVVQLVVLVVCVVVVVDDPVRSVVSNVVSVVVNVVSPDDDDPPPDD

Solvent-accessible surface area (backbone atoms only — not comparable to full-atom values): 4997 Å² total; per-residue (Å²): 143,55,66,70,60,47,63,74,42,47,86,49,45,66,60,54,52,53,52,54,50,50,51,52,51,50,54,51,48,52,51,61,77,66,36,66,65,61,60,50,54,53,50,50,51,50,50,51,36,38,74,73,63,77,34,53,74,70,56,42,53,52,52,51,50,52,56,51,50,52,50,52,63,66,76,41,89,70,84,83,76,83,76,130

InterPro domains:
  IPR007804 Gas vesicle protein G [PF05120] (7-71)

Radius of gyration: 22.84 Å; Cα contacts (8 Å, |Δi|>4): 20; chains: 1; bounding box: 62×17×57 Å

Mean predicted aligned error: 10.38 Å